Protein AF-A0A8T4DTC6-F1 (afdb_monomer_lite)

Structure (mmCIF, N/CA/C/O backbone):
data_AF-A0A8T4DTC6-F1
#
_entry.id   AF-A0A8T4DTC6-F1
#
loop_
_atom_site.group_PDB
_atom_site.id
_atom_site.type_symbol
_atom_site.label_atom_id
_atom_site.label_alt_id
_atom_site.label_comp_id
_atom_site.label_asym_id
_atom_site.label_entity_id
_atom_site.label_seq_id
_atom_site.pdbx_PDB_ins_code
_atom_site.Cartn_x
_atom_site.Cartn_y
_atom_site.Cartn_z
_atom_site.occupancy
_atom_site.B_iso_or_equiv
_atom_site.auth_seq_id
_atom_site.auth_comp_id
_atom_site.auth_asym_id
_atom_site.auth_atom_id
_atom_site.pdbx_PDB_model_num
ATOM 1 N N . MET A 1 1 ? -26.096 -0.758 83.059 1.00 44.78 1 MET A N 1
ATOM 2 C CA . MET A 1 1 ? -27.241 -0.913 82.135 1.00 44.78 1 MET A CA 1
ATOM 3 C C . MET A 1 1 ? -26.802 -0.441 80.752 1.00 44.78 1 MET A C 1
ATOM 5 O O . MET A 1 1 ? -25.950 0.428 80.650 1.00 44.78 1 MET A O 1
ATOM 9 N N . SER A 1 2 ? -27.254 -1.147 79.726 1.00 52.00 2 SER A N 1
ATOM 10 C CA . SER A 1 2 ? -26.635 -1.345 78.410 1.00 52.00 2 SER A CA 1
ATOM 11 C C . SER A 1 2 ? -26.734 -0.148 77.445 1.00 52.00 2 SER A C 1
ATOM 13 O O . SER A 1 2 ? -27.795 0.057 76.872 1.00 52.00 2 SER A O 1
ATOM 15 N N . LEU A 1 3 ? -25.628 0.564 77.187 1.00 50.66 3 LEU A N 1
ATOM 16 C CA . LEU A 1 3 ? -25.494 1.518 76.062 1.00 50.66 3 LEU A CA 1
ATOM 17 C C . LEU A 1 3 ? -24.678 0.933 74.891 1.00 50.66 3 LEU A C 1
ATOM 19 O O . LEU A 1 3 ? -25.044 1.111 73.736 1.00 50.66 3 LEU A O 1
ATOM 23 N N . ARG A 1 4 ? -23.654 0.111 75.172 1.00 52.00 4 ARG A N 1
ATOM 24 C CA . ARG A 1 4 ? -22.825 -0.543 74.134 1.00 52.00 4 ARG A CA 1
ATOM 25 C C . ARG A 1 4 ? -23.592 -1.490 73.209 1.00 52.00 4 ARG A C 1
ATOM 27 O O . ARG A 1 4 ? -23.181 -1.689 72.076 1.00 52.00 4 ARG A O 1
ATOM 34 N N . LYS A 1 5 ? -24.677 -2.102 73.689 1.00 47.47 5 LYS A N 1
ATOM 35 C CA . LYS A 1 5 ? -25.441 -3.084 72.906 1.00 47.47 5 LYS A CA 1
ATOM 36 C C . LYS A 1 5 ? -26.301 -2.420 71.822 1.00 47.47 5 LYS A C 1
ATOM 38 O O . LYS A 1 5 ? -26.572 -3.060 70.817 1.00 47.47 5 LYS A O 1
ATOM 43 N N . TYR A 1 6 ? -26.677 -1.151 72.008 1.00 49.38 6 TYR A N 1
ATOM 44 C CA . TYR A 1 6 ? -27.459 -0.388 71.030 1.00 49.38 6 TYR A CA 1
ATOM 45 C C . TYR A 1 6 ? -26.581 0.222 69.931 1.00 49.38 6 TYR A C 1
ATOM 47 O O . TYR A 1 6 ? -26.984 0.200 68.775 1.00 49.38 6 TYR A O 1
ATOM 55 N N . ASP A 1 7 ? -25.362 0.664 70.261 1.00 51.56 7 ASP A N 1
ATOM 56 C CA . ASP A 1 7 ? -24.395 1.167 69.268 1.00 51.56 7 ASP A CA 1
ATOM 57 C C . ASP A 1 7 ? -23.981 0.094 68.251 1.00 51.56 7 ASP A C 1
ATOM 59 O O . ASP A 1 7 ? -23.828 0.376 67.065 1.00 51.56 7 ASP A O 1
ATOM 63 N N . ILE A 1 8 ? -23.807 -1.153 68.703 1.00 55.94 8 ILE A N 1
ATOM 64 C CA . ILE A 1 8 ? -23.430 -2.270 67.824 1.00 55.94 8 ILE A CA 1
ATOM 65 C C . ILE A 1 8 ? -24.604 -2.649 66.908 1.00 55.94 8 ILE A C 1
ATOM 67 O O . ILE A 1 8 ? -24.387 -2.868 65.721 1.00 55.94 8 ILE A O 1
ATOM 71 N N . LEU A 1 9 ? -25.838 -2.644 67.430 1.00 48.91 9 LEU A N 1
ATOM 72 C CA . LEU A 1 9 ? -27.042 -2.948 66.648 1.00 48.91 9 LEU A CA 1
ATOM 73 C C . LEU A 1 9 ? -27.297 -1.904 65.550 1.00 48.91 9 LEU A C 1
ATOM 75 O O . LEU A 1 9 ? -27.544 -2.262 64.403 1.00 48.91 9 LEU A O 1
ATOM 79 N N . TYR A 1 10 ? -27.172 -0.616 65.883 1.00 48.78 10 TYR A N 1
ATOM 80 C CA . TYR A 1 10 ? -27.329 0.468 64.910 1.00 48.78 10 TYR A CA 1
ATOM 81 C C . TYR A 1 10 ? -26.241 0.424 63.831 1.00 48.78 10 TYR A C 1
ATOM 83 O O . TYR A 1 10 ? -26.509 0.657 62.654 1.00 48.78 10 TYR A O 1
ATOM 91 N N . LYS A 1 11 ? -25.002 0.091 64.212 1.00 51.31 11 LYS A N 1
ATOM 92 C CA . LYS A 1 11 ? -23.881 -0.026 63.274 1.00 51.31 11 LYS A CA 1
ATOM 93 C C . LYS A 1 11 ? -24.048 -1.205 62.310 1.00 51.31 11 LYS A C 1
ATOM 95 O O . LYS A 1 11 ? -23.645 -1.083 61.155 1.00 51.31 11 LYS A O 1
ATOM 100 N N . GLU A 1 12 ? -24.650 -2.308 62.753 1.00 52.22 12 GLU A N 1
ATOM 101 C CA . GLU A 1 12 ? -24.989 -3.444 61.888 1.00 52.22 12 GLU A CA 1
ATOM 102 C C . GLU A 1 12 ? -26.151 -3.128 60.937 1.00 52.22 12 GLU A C 1
ATOM 104 O O . GLU A 1 12 ? -26.035 -3.422 59.750 1.00 52.22 12 GLU A O 1
ATOM 109 N N . GLU A 1 13 ? -27.213 -2.449 61.385 1.00 50.91 13 GLU A N 1
ATOM 110 C CA . GLU A 1 13 ? -28.318 -2.046 60.496 1.00 50.91 13 GLU A CA 1
ATOM 111 C C . GLU A 1 13 ? -27.857 -1.075 59.401 1.00 50.91 13 GLU A C 1
ATOM 113 O O . GLU A 1 13 ? -28.171 -1.280 58.229 1.00 50.91 13 GLU A O 1
ATOM 118 N N . TYR A 1 14 ? -27.035 -0.072 59.735 1.00 51.91 14 TYR A N 1
ATOM 119 C CA . TYR A 1 14 ? -26.442 0.819 58.729 1.00 51.91 14 TYR A CA 1
ATOM 120 C C . TYR A 1 14 ? -25.456 0.096 57.800 1.00 51.91 14 TYR A C 1
ATOM 122 O O . TYR A 1 14 ? -25.357 0.445 56.622 1.00 51.91 14 TYR A O 1
ATOM 130 N N . ALA A 1 15 ? -24.728 -0.911 58.292 1.00 53.38 15 ALA A N 1
ATOM 131 C CA . ALA A 1 15 ? -23.825 -1.704 57.462 1.00 53.38 15 ALA A CA 1
ATOM 132 C C . ALA A 1 15 ? -24.594 -2.573 56.453 1.00 53.38 15 ALA A C 1
ATOM 134 O O . ALA A 1 15 ? -24.208 -2.625 55.285 1.00 53.38 15 ALA A O 1
ATOM 135 N N . VAL A 1 16 ? -25.699 -3.198 56.871 1.00 56.59 16 VAL A N 1
ATOM 136 C CA . VAL A 1 16 ? -26.558 -4.023 56.004 1.00 56.59 16 VAL A CA 1
ATOM 137 C C . VAL A 1 16 ? -27.348 -3.157 55.014 1.00 56.59 16 VAL A C 1
ATOM 139 O O . VAL A 1 16 ? -27.501 -3.545 53.858 1.00 56.59 16 VAL A O 1
ATOM 142 N N . LEU A 1 17 ? -27.782 -1.954 55.413 1.00 54.41 17 LEU A N 1
ATOM 143 C CA . LEU A 1 17 ? -28.499 -1.018 54.537 1.00 54.41 17 LEU A CA 1
ATOM 144 C C . LEU A 1 17 ? -27.587 -0.371 53.475 1.00 54.41 17 LEU A C 1
ATOM 146 O O . LEU A 1 17 ? -28.038 -0.088 52.366 1.00 54.41 17 LEU A O 1
ATOM 150 N N . ASN A 1 18 ? -26.301 -0.169 53.784 1.00 54.84 18 ASN A N 1
ATOM 151 C CA . ASN A 1 18 ? -25.338 0.414 52.845 1.00 54.84 18 ASN A CA 1
ATOM 152 C C . ASN A 1 18 ? -24.782 -0.598 51.835 1.00 54.84 18 ASN A C 1
ATOM 154 O O . ASN A 1 18 ? -24.486 -0.201 50.714 1.00 54.84 18 ASN A O 1
ATOM 158 N N . GLN A 1 19 ? -24.681 -1.890 52.175 1.00 64.81 19 GLN A N 1
ATOM 159 C CA . GLN A 1 19 ? -24.199 -2.947 51.269 1.00 64.81 19 GLN A CA 1
ATOM 160 C C . GLN A 1 19 ? -24.847 -2.966 49.868 1.00 64.81 19 GLN A C 1
ATOM 162 O O . GLN A 1 19 ? -24.095 -3.019 48.889 1.00 64.81 19 GLN A O 1
ATOM 167 N N . PRO A 1 20 ? -26.187 -2.901 49.710 1.00 73.50 20 PRO A N 1
ATOM 168 C CA . PRO A 1 20 ? -26.801 -2.875 48.382 1.00 73.50 20 PRO A CA 1
ATOM 169 C C . PRO A 1 20 ? -26.417 -1.615 47.597 1.00 73.50 20 PRO A C 1
ATOM 171 O O . PRO A 1 20 ? -26.150 -1.695 46.400 1.00 73.50 20 PRO A O 1
ATOM 174 N N . LEU A 1 21 ? -26.307 -0.465 48.266 1.00 74.75 21 LEU A N 1
ATOM 175 C CA . LEU A 1 21 ? -25.915 0.806 47.653 1.00 74.75 21 LEU A CA 1
ATOM 176 C C . LEU A 1 21 ? -24.452 0.775 47.180 1.00 74.75 21 LEU A C 1
ATOM 178 O O . LEU A 1 21 ? -24.160 1.188 46.058 1.00 74.75 21 LEU A O 1
ATOM 182 N N . THR A 1 22 ? -23.542 0.207 47.977 1.00 77.94 22 THR A N 1
ATOM 183 C CA . THR A 1 22 ? -22.138 0.025 47.582 1.00 77.94 22 THR A CA 1
ATOM 184 C C . THR A 1 22 ? -22.002 -0.914 46.384 1.00 77.94 22 THR A C 1
ATOM 186 O O . THR A 1 22 ? -21.204 -0.642 45.491 1.00 77.94 22 THR A O 1
ATOM 189 N N . LEU A 1 23 ? -22.798 -1.989 46.323 1.00 81.62 23 LEU A N 1
ATOM 190 C CA . LEU A 1 23 ? -22.819 -2.909 45.179 1.00 81.62 23 LEU A CA 1
ATOM 191 C C . LEU A 1 23 ? -23.292 -2.220 43.893 1.00 81.62 23 LEU A C 1
ATOM 193 O O . LEU A 1 23 ? -22.683 -2.422 42.844 1.00 81.62 23 LEU A O 1
ATOM 197 N N . PHE A 1 24 ? -24.316 -1.362 43.968 1.00 84.75 24 PHE A N 1
ATOM 198 C CA . PHE A 1 24 ? -24.760 -0.559 42.824 1.00 84.75 24 PHE A CA 1
ATOM 199 C C . PHE A 1 24 ? -23.671 0.398 42.333 1.00 84.75 24 PHE A C 1
ATOM 201 O O . PHE A 1 24 ? -23.425 0.482 41.131 1.00 84.75 24 PHE A O 1
ATOM 208 N N . VAL A 1 25 ? -22.987 1.090 43.248 1.00 84.94 25 VAL A N 1
ATOM 209 C CA . VAL A 1 25 ? -21.891 2.004 42.895 1.00 84.94 25 VAL A CA 1
ATOM 210 C C . VAL A 1 25 ? -20.734 1.248 42.239 1.00 84.94 25 VAL A C 1
ATOM 212 O O . VAL A 1 25 ? -20.240 1.684 41.201 1.00 84.94 25 VAL A O 1
ATOM 215 N N . ILE A 1 26 ? -20.340 0.094 42.786 1.00 88.38 26 ILE A N 1
ATOM 216 C CA . ILE A 1 26 ? -19.305 -0.762 42.189 1.00 88.38 26 ILE A CA 1
ATOM 217 C C . ILE A 1 26 ? -19.728 -1.199 40.785 1.00 88.38 26 ILE A C 1
ATOM 219 O O . ILE A 1 26 ? -18.946 -1.056 39.852 1.00 88.38 26 ILE A O 1
ATOM 223 N N . LEU A 1 27 ? -20.970 -1.656 40.609 1.00 89.56 27 LEU A N 1
ATOM 224 C CA . LEU A 1 27 ? -21.485 -2.094 39.313 1.00 89.56 27 LEU A CA 1
ATOM 225 C C . LEU A 1 27 ? -21.455 -0.966 38.274 1.00 89.56 27 LEU A C 1
ATOM 227 O O . LEU A 1 27 ? -21.013 -1.186 37.146 1.00 89.56 27 LEU A O 1
ATOM 231 N N . ILE A 1 28 ? -21.852 0.253 38.652 1.00 90.94 28 ILE A N 1
ATOM 232 C CA . ILE A 1 28 ? -21.778 1.427 37.771 1.00 90.94 28 ILE A CA 1
ATOM 233 C C . ILE A 1 28 ? -20.323 1.712 37.383 1.00 90.94 28 ILE A C 1
ATOM 235 O O . ILE A 1 28 ? -20.025 1.839 36.196 1.00 90.94 28 ILE A O 1
ATOM 239 N N . ILE A 1 29 ? -19.408 1.755 38.355 1.00 90.94 29 ILE A N 1
ATOM 240 C CA . ILE A 1 29 ? -17.985 2.027 38.105 1.00 90.94 29 ILE A CA 1
ATOM 241 C C . ILE A 1 29 ? -17.382 0.959 37.186 1.00 90.94 29 ILE A C 1
ATOM 243 O O . ILE A 1 29 ? -16.732 1.300 36.201 1.00 90.94 29 ILE A O 1
ATOM 247 N N . THR A 1 30 ? -17.631 -0.325 37.452 1.00 91.31 30 THR A N 1
ATOM 248 C CA . THR A 1 30 ? -17.149 -1.426 36.607 1.00 91.31 30 THR A CA 1
ATOM 249 C C . THR A 1 30 ? -17.692 -1.316 35.185 1.00 91.31 30 THR A C 1
ATOM 251 O O . THR A 1 30 ? -16.939 -1.505 34.234 1.00 91.31 30 THR A O 1
ATOM 254 N N . THR A 1 31 ? -18.964 -0.945 35.019 1.00 93.12 31 THR A N 1
ATOM 255 C CA . THR A 1 31 ? -19.572 -0.769 33.692 1.00 93.12 31 THR A CA 1
ATOM 256 C C . THR A 1 31 ? -18.910 0.379 32.927 1.00 93.12 31 THR A C 1
ATOM 258 O O . THR A 1 31 ? -18.557 0.216 31.761 1.00 93.12 31 THR A O 1
ATOM 261 N N . VAL A 1 32 ? -18.666 1.517 33.587 1.00 92.00 32 VAL A N 1
ATOM 262 C CA . VAL A 1 32 ? -17.960 2.659 32.983 1.00 92.00 32 VAL A CA 1
ATOM 263 C C . VAL A 1 32 ? -16.536 2.274 32.580 1.00 92.00 32 VAL A C 1
ATOM 265 O O . VAL A 1 32 ? -16.121 2.574 31.462 1.00 92.00 32 VAL A O 1
ATOM 268 N N . ILE A 1 33 ? -15.805 1.563 33.445 1.00 92.00 33 ILE A N 1
ATOM 269 C CA . ILE A 1 33 ? -14.448 1.088 33.144 1.00 92.00 33 ILE A CA 1
ATOM 270 C C . ILE A 1 33 ? -14.458 0.171 31.918 1.00 92.00 33 ILE A C 1
ATOM 272 O O . ILE A 1 33 ? -13.642 0.362 31.021 1.00 92.00 33 ILE A O 1
ATOM 276 N N . LEU A 1 34 ? -15.390 -0.785 31.842 1.00 90.31 34 LEU A N 1
ATOM 277 C CA . LEU A 1 34 ? -15.497 -1.703 30.705 1.00 90.31 34 LEU A CA 1
ATOM 278 C C . LEU A 1 34 ? -15.792 -0.970 29.390 1.00 90.31 34 LEU A C 1
ATOM 280 O O . LEU A 1 34 ? -15.189 -1.298 28.370 1.00 90.31 34 LEU A O 1
ATOM 284 N N . ILE A 1 35 ? -16.664 0.044 29.412 1.00 90.56 35 ILE A N 1
ATOM 285 C CA . ILE A 1 35 ? -16.971 0.857 28.225 1.00 90.56 35 ILE A CA 1
ATOM 286 C C . ILE A 1 35 ? -15.733 1.636 27.769 1.00 90.56 35 ILE A C 1
ATOM 288 O O . ILE A 1 35 ? -15.374 1.585 26.594 1.00 90.56 35 ILE A O 1
ATOM 292 N N . VAL A 1 36 ? -15.050 2.327 28.688 1.00 88.50 36 VAL A N 1
ATOM 293 C CA . VAL A 1 36 ? -13.836 3.097 28.366 1.00 88.50 36 VAL A CA 1
ATOM 294 C C . VAL A 1 36 ? -12.733 2.179 27.842 1.00 88.50 36 VAL A C 1
ATOM 296 O O . VAL A 1 36 ? -12.074 2.508 26.856 1.00 88.50 36 VAL A O 1
ATOM 299 N N . PHE A 1 37 ? -12.556 1.009 28.458 1.00 88.44 37 PHE A N 1
ATOM 300 C CA . PHE A 1 37 ? -11.571 0.028 28.015 1.00 88.44 37 PHE A CA 1
ATOM 301 C C . PHE A 1 37 ? -11.901 -0.505 26.616 1.00 88.44 37 PHE A C 1
ATOM 303 O O . PHE A 1 37 ? -11.008 -0.593 25.779 1.00 88.44 37 PHE A O 1
ATOM 310 N N . GLY A 1 38 ? -13.178 -0.784 26.335 1.00 86.00 38 GLY A N 1
ATOM 311 C CA . GLY A 1 38 ? -13.643 -1.208 25.013 1.00 86.00 38 GLY A CA 1
ATOM 312 C C . GLY A 1 38 ? -13.409 -0.162 23.918 1.00 86.00 38 GLY A C 1
ATOM 313 O O . GLY A 1 38 ? -12.961 -0.504 22.828 1.00 86.00 38 GLY A O 1
ATOM 314 N N . LEU A 1 39 ? -13.648 1.120 24.204 1.00 83.44 39 LEU A N 1
ATOM 315 C CA . LEU A 1 39 ? -13.350 2.201 23.256 1.00 83.44 39 LEU A CA 1
ATOM 316 C C . LEU A 1 39 ? -11.838 2.370 23.040 1.00 83.44 39 LEU A C 1
ATOM 318 O O . LEU A 1 39 ? -11.383 2.598 21.921 1.00 83.44 39 LEU A O 1
ATOM 322 N N . SER A 1 40 ? -11.048 2.233 24.106 1.00 81.62 40 SER A N 1
ATOM 323 C CA . SER A 1 40 ? -9.589 2.355 24.043 1.00 81.62 40 SER A CA 1
ATOM 324 C C . SER A 1 40 ? -8.951 1.243 23.208 1.00 81.62 40 SER A C 1
ATOM 326 O O . SER A 1 40 ? -8.098 1.520 22.366 1.00 81.62 40 SER A O 1
ATOM 328 N N . THR A 1 41 ? -9.394 -0.009 23.369 1.00 82.94 41 THR A N 1
ATOM 329 C CA . THR A 1 41 ? -8.877 -1.133 22.573 1.00 82.94 41 THR A CA 1
ATOM 330 C C . THR A 1 41 ? -9.217 -0.996 21.093 1.00 82.94 41 THR A C 1
ATOM 332 O O . THR A 1 41 ? -8.369 -1.291 20.255 1.00 82.94 41 THR A O 1
ATOM 335 N N . GLN A 1 42 ? -10.410 -0.499 20.754 1.00 78.88 42 GLN A N 1
ATOM 336 C CA . GLN A 1 42 ? -10.785 -0.223 19.364 1.00 78.88 42 GLN A CA 1
ATOM 337 C C . GLN A 1 42 ? -9.877 0.832 18.723 1.00 78.88 42 GLN A C 1
ATOM 339 O O . GLN A 1 42 ? -9.357 0.606 17.630 1.00 78.88 42 GLN A O 1
ATOM 344 N N . ASN A 1 43 ? -9.637 1.947 19.420 1.00 81.69 43 ASN A N 1
ATOM 345 C CA . ASN A 1 43 ? -8.727 2.988 18.941 1.00 81.69 43 ASN A CA 1
ATOM 346 C C . ASN A 1 43 ? -7.299 2.453 18.784 1.00 81.69 43 ASN A C 1
ATOM 348 O O . ASN A 1 43 ? -6.678 2.662 17.749 1.00 81.69 43 ASN A O 1
ATOM 352 N N . PHE A 1 44 ? -6.817 1.686 19.764 1.00 84.31 44 PHE A N 1
ATOM 353 C CA . PHE A 1 44 ? -5.484 1.091 19.723 1.00 84.31 44 PHE A CA 1
ATOM 354 C C . PHE A 1 44 ? -5.295 0.137 18.535 1.00 84.31 44 PHE A C 1
ATOM 356 O O . PHE A 1 44 ? -4.278 0.205 17.849 1.00 84.31 44 PHE A O 1
ATOM 363 N N . ILE A 1 45 ? -6.272 -0.736 18.259 1.00 83.06 45 ILE A N 1
ATOM 364 C CA . ILE A 1 45 ? -6.211 -1.653 17.110 1.00 83.06 45 ILE A CA 1
ATOM 365 C C . ILE A 1 45 ? -6.151 -0.862 15.802 1.00 83.06 45 ILE A C 1
ATOM 367 O O . ILE A 1 45 ? -5.342 -1.185 14.934 1.00 83.06 45 ILE A O 1
ATOM 371 N N . ARG A 1 46 ? -6.973 0.184 15.664 1.00 81.38 46 ARG A N 1
ATOM 372 C CA . ARG A 1 46 ? -6.978 1.032 14.468 1.00 81.38 46 ARG A CA 1
ATOM 373 C C . ARG A 1 46 ? -5.636 1.730 14.268 1.00 81.38 46 ARG A C 1
ATOM 375 O O . ARG 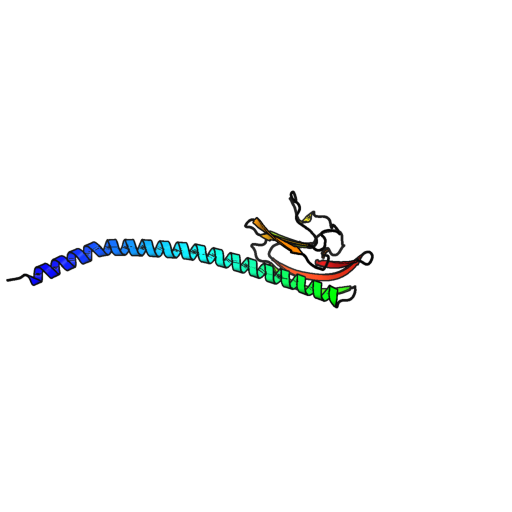A 1 46 ? -5.085 1.686 13.172 1.00 81.38 46 ARG A O 1
ATOM 382 N N . ASP A 1 47 ? -5.104 2.342 15.320 1.00 85.19 47 ASP A N 1
ATOM 383 C CA . ASP A 1 47 ? -3.844 3.080 15.249 1.00 85.19 47 ASP A CA 1
ATOM 384 C C . ASP A 1 47 ? -2.675 2.132 14.932 1.00 85.19 47 ASP A C 1
ATOM 386 O O . ASP A 1 47 ? -1.827 2.447 14.099 1.00 85.19 47 ASP A O 1
ATOM 390 N N . SER A 1 48 ? -2.684 0.923 15.504 1.00 85.56 48 SER A N 1
ATOM 391 C CA . SER A 1 48 ? -1.708 -0.123 15.189 1.00 85.56 48 SER A CA 1
ATOM 392 C C . SER A 1 48 ? -1.793 -0.588 13.732 1.00 85.56 48 SER A C 1
ATOM 394 O O . SER A 1 48 ? -0.756 -0.782 13.100 1.00 85.56 48 SER A O 1
ATOM 396 N N . GLN A 1 49 ? -2.997 -0.747 13.175 1.00 86.94 49 GLN A N 1
ATOM 397 C CA . GLN A 1 49 ? -3.171 -1.100 11.763 1.00 86.94 49 GLN A CA 1
ATOM 398 C C . GLN A 1 49 ? -2.697 0.016 10.828 1.00 86.94 49 GLN A C 1
ATOM 400 O O . GLN A 1 49 ? -2.055 -0.273 9.820 1.00 86.94 49 GLN A O 1
ATOM 405 N N . LEU A 1 50 ? -2.979 1.278 11.164 1.00 87.69 50 LEU A N 1
ATOM 406 C CA . LEU A 1 50 ? -2.520 2.427 10.386 1.00 87.69 50 LEU A CA 1
ATOM 407 C C . LEU A 1 50 ? -0.993 2.512 10.387 1.00 87.69 50 LEU A C 1
ATOM 409 O O . LEU A 1 50 ? -0.397 2.644 9.322 1.00 87.69 50 LEU A O 1
ATOM 413 N N . GLN A 1 51 ? -0.362 2.368 11.553 1.00 89.38 51 GLN A N 1
ATOM 414 C CA . GLN A 1 51 ? 1.095 2.353 11.646 1.00 89.38 51 GLN A CA 1
ATOM 415 C C . GLN A 1 51 ? 1.692 1.201 10.827 1.00 89.38 51 GLN A C 1
ATOM 417 O O . GLN A 1 51 ? 2.645 1.411 10.083 1.00 89.38 51 GLN A O 1
ATOM 422 N N . HIS A 1 52 ? 1.101 0.005 10.901 1.00 89.25 52 HIS A N 1
ATOM 423 C CA . HIS A 1 52 ? 1.569 -1.134 10.117 1.00 89.25 52 HIS A CA 1
ATOM 424 C C . HIS A 1 52 ? 1.474 -0.878 8.606 1.00 89.25 52 HIS A C 1
ATOM 426 O O . HIS A 1 52 ? 2.422 -1.156 7.877 1.00 89.25 52 HIS A O 1
ATOM 432 N N . LEU A 1 53 ? 0.365 -0.300 8.127 1.00 91.62 53 LEU A N 1
ATOM 433 C CA . LEU A 1 53 ? 0.225 0.097 6.723 1.00 91.62 53 LEU A CA 1
ATOM 434 C C . LEU A 1 53 ? 1.301 1.108 6.313 1.00 91.62 53 LEU A C 1
ATOM 436 O O . LEU A 1 53 ? 1.901 0.965 5.249 1.00 91.62 53 LEU A O 1
ATOM 440 N N . GLU A 1 54 ? 1.547 2.123 7.141 1.00 91.50 54 GLU A N 1
ATOM 441 C CA . GLU A 1 54 ? 2.571 3.133 6.869 1.00 91.50 54 GLU A CA 1
ATOM 442 C C . GLU A 1 54 ? 3.974 2.530 6.818 1.00 91.50 54 GLU A C 1
ATOM 444 O O . GLU A 1 54 ? 4.747 2.897 5.938 1.00 91.50 54 GLU A O 1
ATOM 449 N N . GLU A 1 55 ? 4.281 1.565 7.686 1.00 92.44 55 GLU A N 1
ATOM 450 C CA . GLU A 1 55 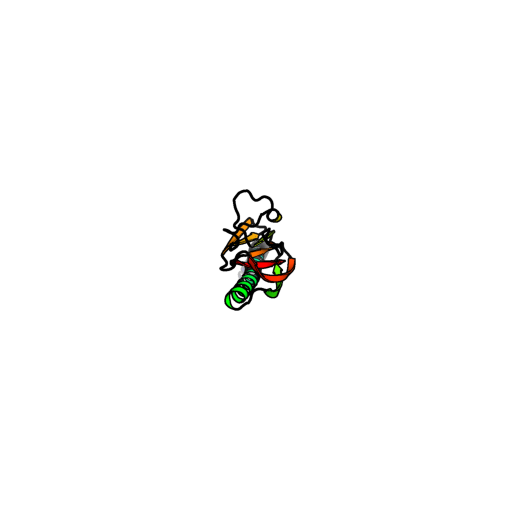? 5.533 0.807 7.643 1.00 92.44 55 GLU A CA 1
ATOM 451 C C . GLU A 1 55 ? 5.670 0.029 6.325 1.00 92.44 55 GLU A C 1
ATOM 453 O O . GLU A 1 55 ? 6.697 0.153 5.659 1.00 92.44 55 GLU A O 1
ATOM 458 N N . GLN A 1 56 ? 4.630 -0.695 5.887 1.00 93.69 56 GLN A N 1
ATOM 459 C CA . GLN A 1 56 ? 4.659 -1.435 4.614 1.00 93.69 56 GLN A CA 1
ATOM 460 C C . GLN A 1 56 ? 4.840 -0.506 3.405 1.00 93.69 56 GLN A C 1
ATOM 462 O O . GLN A 1 56 ? 5.662 -0.767 2.525 1.00 93.69 56 GLN A O 1
ATOM 467 N N . VAL A 1 57 ? 4.098 0.605 3.363 1.00 92.25 57 VAL A N 1
ATOM 468 C CA . VAL A 1 57 ? 4.231 1.613 2.301 1.00 92.25 57 VAL A CA 1
ATOM 469 C C . VAL A 1 57 ? 5.624 2.234 2.329 1.00 92.25 57 VAL A C 1
ATOM 471 O O . VAL A 1 57 ? 6.247 2.382 1.281 1.00 92.25 57 VAL A O 1
ATOM 474 N N . HIS A 1 58 ? 6.151 2.554 3.510 1.00 92.19 58 HIS A N 1
ATOM 475 C CA . HIS A 1 58 ? 7.495 3.096 3.650 1.00 92.19 58 HIS A CA 1
ATOM 476 C C . HIS A 1 58 ? 8.565 2.122 3.144 1.00 92.19 58 HIS A C 1
ATOM 478 O O . HIS A 1 58 ? 9.470 2.554 2.436 1.00 92.19 58 HIS A O 1
ATOM 484 N N . THR A 1 59 ? 8.439 0.819 3.419 1.00 92.50 59 THR A N 1
ATOM 485 C CA . THR A 1 59 ? 9.335 -0.209 2.867 1.00 92.50 59 THR A CA 1
ATOM 486 C C . THR A 1 59 ? 9.307 -0.226 1.340 1.00 92.50 59 THR A C 1
ATOM 488 O O . THR A 1 59 ? 10.370 -0.219 0.722 1.00 92.50 59 THR A O 1
ATOM 491 N N . ILE A 1 60 ? 8.118 -0.177 0.723 1.00 92.88 60 ILE A N 1
ATOM 492 C CA . ILE A 1 60 ? 7.984 -0.083 -0.742 1.00 92.88 60 ILE A CA 1
ATOM 493 C C . ILE A 1 60 ? 8.712 1.164 -1.260 1.00 92.88 60 ILE A C 1
ATOM 495 O O . ILE A 1 60 ? 9.524 1.078 -2.180 1.00 92.88 60 ILE A O 1
ATOM 499 N N . LEU A 1 61 ? 8.443 2.328 -0.659 1.00 91.94 61 LEU A N 1
ATOM 500 C CA . LEU A 1 61 ? 9.031 3.598 -1.082 1.00 91.94 61 LEU A CA 1
ATOM 501 C C . LEU A 1 61 ? 10.558 3.598 -0.944 1.00 91.94 61 LEU A C 1
ATOM 503 O O . LEU A 1 61 ? 11.242 4.017 -1.876 1.00 91.94 61 LEU A O 1
ATOM 507 N N . LEU A 1 62 ? 11.087 3.090 0.170 1.00 91.94 62 LEU A N 1
ATOM 508 C CA . LEU A 1 62 ? 12.523 2.965 0.408 1.00 91.94 62 LEU A CA 1
ATOM 509 C C . LEU A 1 62 ? 13.181 2.074 -0.650 1.00 91.94 62 LEU A C 1
ATOM 511 O O . LEU A 1 62 ? 14.185 2.464 -1.239 1.00 91.94 62 LEU A O 1
ATOM 515 N N . GLU A 1 63 ? 12.592 0.912 -0.935 1.00 92.19 63 GLU A N 1
ATOM 516 C CA . GLU A 1 63 ? 13.145 -0.011 -1.924 1.00 92.19 63 GLU A CA 1
ATOM 517 C C . GLU A 1 63 ? 13.120 0.600 -3.327 1.00 92.19 63 GLU A C 1
ATOM 519 O O . GLU A 1 63 ? 14.113 0.555 -4.051 1.00 92.19 63 GLU A O 1
ATOM 524 N N . THR A 1 64 ? 12.028 1.277 -3.694 1.00 91.50 64 THR A N 1
ATOM 525 C CA . THR A 1 64 ? 11.951 1.970 -4.987 1.00 91.50 64 THR A CA 1
ATOM 526 C C . THR A 1 64 ? 12.960 3.111 -5.103 1.00 91.50 64 THR A C 1
ATOM 528 O O . THR A 1 64 ? 13.550 3.290 -6.168 1.00 91.50 64 THR A O 1
ATOM 531 N N . ALA A 1 65 ? 13.208 3.852 -4.018 1.00 89.94 65 ALA A N 1
ATOM 532 C CA . ALA A 1 65 ? 14.224 4.898 -3.977 1.00 89.94 65 ALA A CA 1
ATOM 533 C C . ALA A 1 65 ? 15.636 4.312 -4.119 1.00 89.94 65 ALA A C 1
ATOM 535 O O . ALA A 1 65 ? 16.418 4.814 -4.923 1.00 89.94 65 ALA A O 1
ATOM 536 N N . ASN A 1 66 ? 15.933 3.203 -3.435 1.00 91.25 66 ASN A N 1
ATOM 537 C CA . ASN A 1 66 ? 17.206 2.492 -3.571 1.00 91.25 66 ASN A CA 1
ATOM 538 C C . ASN A 1 66 ? 17.421 1.985 -5.003 1.00 91.25 66 ASN A C 1
ATOM 540 O O . ASN A 1 66 ? 18.502 2.152 -5.568 1.00 91.25 66 ASN A O 1
ATOM 544 N N . MET A 1 67 ? 16.385 1.402 -5.618 1.00 90.69 67 MET A N 1
ATOM 545 C CA . MET A 1 67 ? 16.426 0.986 -7.022 1.00 90.69 67 MET A CA 1
ATOM 546 C C . MET A 1 67 ? 16.691 2.173 -7.947 1.00 90.69 67 MET A C 1
ATOM 548 O O . MET A 1 67 ? 17.429 2.037 -8.914 1.00 90.69 67 MET A O 1
ATOM 552 N N . PHE A 1 68 ? 16.110 3.335 -7.667 1.00 88.50 68 PHE A N 1
ATOM 553 C CA . PHE A 1 68 ? 16.314 4.531 -8.475 1.00 88.50 68 PHE A CA 1
ATOM 554 C C . PHE A 1 68 ? 17.723 5.122 -8.328 1.00 88.50 68 PHE A C 1
ATOM 556 O O . PHE A 1 68 ? 18.307 5.550 -9.319 1.00 88.50 68 PHE A O 1
ATOM 563 N N . GLU A 1 69 ? 18.263 5.159 -7.109 1.00 88.25 69 GLU A N 1
ATOM 564 C CA . GLU A 1 69 ? 19.558 5.781 -6.813 1.00 88.25 69 GLU A CA 1
ATOM 565 C C . GLU A 1 69 ? 20.743 4.888 -7.212 1.00 88.25 69 GLU A C 1
ATOM 567 O O . GLU A 1 69 ? 21.732 5.377 -7.760 1.00 88.25 69 GLU A O 1
ATOM 572 N N . TYR A 1 70 ? 20.635 3.578 -6.978 1.00 89.12 70 TYR A N 1
ATOM 573 C CA . TYR A 1 70 ? 21.745 2.630 -7.144 1.00 89.12 70 TYR A CA 1
ATOM 574 C C . TYR A 1 70 ? 21.489 1.551 -8.200 1.00 89.12 70 TYR A C 1
ATOM 576 O O . TYR A 1 70 ? 22.408 0.815 -8.569 1.00 89.12 70 TYR A O 1
ATOM 584 N N . GLY A 1 71 ? 20.249 1.407 -8.664 1.00 85.38 71 GLY A N 1
ATOM 585 C CA . GLY A 1 71 ? 19.873 0.380 -9.624 1.00 85.38 71 GLY A CA 1
ATOM 586 C C . GLY A 1 71 ? 20.234 0.732 -11.063 1.00 85.38 71 GLY A C 1
ATOM 587 O O . GLY A 1 71 ? 20.545 1.864 -11.429 1.00 85.38 71 GLY A O 1
ATOM 588 N N . THR A 1 72 ? 20.160 -0.286 -11.911 1.00 87.19 72 THR A N 1
ATOM 589 C CA . THR A 1 72 ? 20.305 -0.156 -13.363 1.00 87.19 72 THR A CA 1
ATOM 590 C C . THR A 1 72 ? 18.982 -0.502 -14.027 1.00 87.19 72 THR A C 1
ATOM 592 O O . THR A 1 72 ? 18.142 -1.180 -13.437 1.00 87.19 72 THR A O 1
ATOM 595 N N . ASN A 1 73 ? 18.758 -0.035 -15.255 1.00 86.94 73 ASN A N 1
ATOM 596 C CA . ASN A 1 73 ? 17.541 -0.397 -15.979 1.00 86.94 73 ASN A CA 1
ATOM 597 C C . ASN A 1 73 ? 17.407 -1.931 -16.057 1.00 86.94 73 ASN A C 1
ATOM 599 O O . ASN A 1 73 ? 18.350 -2.619 -16.446 1.00 86.94 73 ASN A O 1
ATOM 603 N N . GLY A 1 74 ? 16.246 -2.455 -15.673 1.00 85.88 74 GLY A N 1
ATOM 604 C CA . GLY A 1 74 ? 15.988 -3.884 -15.526 1.00 85.88 74 GLY A CA 1
ATOM 605 C C . GLY A 1 74 ? 16.249 -4.456 -14.128 1.00 85.88 74 GLY A C 1
ATOM 606 O O . GLY A 1 74 ? 15.936 -5.629 -13.925 1.00 85.88 74 GLY A O 1
ATOM 607 N N . THR A 1 75 ? 16.764 -3.672 -13.168 1.00 91.94 75 THR A N 1
ATOM 608 C CA . THR A 1 75 ? 16.867 -4.088 -11.758 1.00 91.94 75 THR A CA 1
ATOM 609 C C . THR A 1 75 ? 15.506 -4.564 -11.268 1.00 91.94 75 THR A C 1
ATOM 611 O O . THR A 1 75 ? 14.494 -3.892 -11.469 1.00 91.94 75 THR A O 1
ATOM 614 N N . PHE A 1 76 ? 15.503 -5.732 -10.633 1.00 93.44 76 PHE A N 1
ATOM 615 C CA . PHE A 1 76 ? 14.307 -6.434 -10.202 1.00 93.44 76 PHE A CA 1
ATOM 616 C C . PHE A 1 76 ? 14.415 -6.784 -8.722 1.00 93.44 76 PHE A C 1
ATOM 618 O O . PHE A 1 76 ? 15.418 -7.362 -8.299 1.00 93.44 76 PHE A O 1
ATOM 625 N N . VAL A 1 77 ? 13.378 -6.458 -7.957 1.00 94.31 77 VAL A N 1
ATOM 626 C CA . VAL A 1 77 ? 13.273 -6.759 -6.529 1.00 94.31 77 VAL A CA 1
ATOM 627 C C . VAL A 1 77 ? 11.880 -7.303 -6.248 1.00 94.31 77 VAL A C 1
ATOM 629 O O . VAL A 1 77 ? 10.901 -6.818 -6.801 1.00 94.31 77 VAL A O 1
ATOM 632 N N . CYS A 1 78 ? 11.779 -8.312 -5.389 1.00 94.31 78 CYS A N 1
ATOM 633 C CA . CYS A 1 78 ? 10.501 -8.807 -4.896 1.00 94.31 78 CYS A CA 1
ATOM 634 C C . CYS A 1 78 ? 10.405 -8.496 -3.406 1.00 94.31 78 CYS A C 1
ATOM 636 O O . CYS A 1 78 ? 11.327 -8.814 -2.654 1.00 94.31 78 CYS A O 1
ATOM 638 N N . ILE A 1 79 ? 9.298 -7.893 -2.989 1.00 94.69 79 ILE A N 1
ATOM 639 C CA . ILE A 1 79 ? 9.031 -7.548 -1.593 1.00 94.69 79 ILE A CA 1
ATOM 640 C C . ILE A 1 79 ? 7.713 -8.175 -1.146 1.00 94.69 79 ILE A C 1
ATOM 642 O O . ILE A 1 79 ? 6.708 -8.108 -1.850 1.00 94.69 79 ILE A O 1
ATOM 646 N N . SER A 1 80 ? 7.718 -8.781 0.034 1.00 95.12 80 SER A N 1
ATOM 647 C CA . SER A 1 80 ? 6.511 -9.329 0.647 1.00 95.12 80 SER A CA 1
ATOM 648 C C . SER A 1 80 ? 5.900 -8.289 1.574 1.00 95.12 80 SER A C 1
ATOM 650 O O . SER A 1 80 ? 6.578 -7.797 2.477 1.00 95.12 80 SER A O 1
ATOM 652 N N . VAL A 1 81 ? 4.625 -7.976 1.366 1.00 94.25 81 VAL A N 1
ATOM 653 C CA . VAL A 1 81 ? 3.884 -6.997 2.166 1.00 94.25 81 VAL A CA 1
ATOM 654 C C . VAL A 1 81 ? 2.562 -7.573 2.658 1.00 94.25 81 VAL A C 1
ATOM 656 O O . VAL A 1 81 ? 1.928 -8.388 1.983 1.00 94.25 81 VAL A O 1
ATOM 659 N N . ASP A 1 82 ? 2.145 -7.144 3.847 1.00 94.25 82 ASP A N 1
ATOM 660 C CA . ASP A 1 82 ? 0.864 -7.513 4.456 1.00 94.25 82 ASP A CA 1
ATOM 661 C C . ASP A 1 82 ? 0.041 -6.247 4.702 1.00 94.25 82 ASP A C 1
ATOM 663 O O . ASP A 1 82 ? 0.317 -5.470 5.616 1.00 94.25 82 ASP A O 1
ATOM 667 N N . PHE A 1 83 ? -0.952 -6.000 3.851 1.00 94.19 83 PHE A N 1
ATOM 668 C CA . PHE A 1 83 ? -1.826 -4.848 4.009 1.00 94.19 83 PHE A CA 1
ATOM 669 C C . PHE A 1 83 ? -2.983 -5.175 4.960 1.00 94.19 83 PHE A C 1
ATOM 671 O O . PHE A 1 83 ? -3.697 -6.162 4.741 1.00 94.19 83 PHE A O 1
ATOM 678 N N . PRO A 1 84 ? -3.221 -4.341 5.992 1.00 92.69 84 PRO A N 1
ATOM 679 C CA . PRO A 1 84 ? -4.227 -4.615 7.009 1.00 92.69 84 PRO A CA 1
ATOM 680 C C . PRO A 1 84 ? -5.640 -4.624 6.422 1.00 92.69 84 PRO A C 1
ATOM 682 O O . PRO A 1 84 ? -5.921 -3.972 5.420 1.00 92.69 84 PRO A O 1
ATOM 685 N N . GLN A 1 85 ? -6.561 -5.312 7.101 1.00 89.94 85 GLN A N 1
ATOM 686 C CA . GLN A 1 85 ? -7.959 -5.422 6.660 1.00 89.94 85 GLN A CA 1
ATOM 687 C C . GLN A 1 85 ? -8.703 -4.089 6.580 1.00 89.94 85 GLN A C 1
ATOM 689 O O . GLN A 1 85 ? -9.651 -3.995 5.818 1.00 89.94 85 GLN A O 1
ATOM 694 N N . SER A 1 86 ? -8.264 -3.074 7.328 1.00 88.25 86 SER A N 1
ATOM 695 C CA . SER A 1 86 ? -8.822 -1.721 7.268 1.00 88.25 86 SER A CA 1
ATOM 696 C C . SER A 1 86 ? -8.437 -0.951 6.002 1.00 88.25 86 SER A C 1
ATOM 698 O O . SER A 1 86 ? -8.943 0.153 5.792 1.00 88.25 86 SER A O 1
ATOM 700 N N . LEU A 1 87 ? -7.540 -1.492 5.165 1.00 91.06 87 LEU A N 1
ATOM 701 C CA . LEU A 1 87 ? -7.196 -0.908 3.876 1.00 91.06 87 LEU A CA 1
ATOM 702 C C . LEU A 1 87 ? -8.312 -1.162 2.862 1.00 91.06 87 LEU A C 1
ATOM 704 O O . LEU A 1 87 ? -8.476 -2.274 2.356 1.00 91.06 87 LEU A O 1
ATOM 708 N N . ARG A 1 88 ? -8.982 -0.086 2.453 1.00 89.56 88 ARG A N 1
ATOM 709 C CA . ARG A 1 88 ? -9.946 -0.133 1.358 1.00 89.56 88 ARG A CA 1
ATOM 710 C C . ARG A 1 88 ? -9.255 -0.170 0.000 1.00 89.56 88 ARG A C 1
ATOM 712 O O . ARG A 1 88 ? -9.645 -0.957 -0.853 1.00 89.56 88 ARG A O 1
ATOM 719 N N . CYS A 1 89 ? -8.251 0.677 -0.217 1.00 89.88 89 CYS A N 1
ATOM 720 C CA . CYS A 1 89 ? -7.385 0.612 -1.397 1.00 89.88 89 CYS A CA 1
ATOM 721 C C . CYS A 1 89 ? -6.089 1.404 -1.197 1.00 89.88 89 CYS A C 1
ATOM 723 O O . CYS A 1 89 ? -6.101 2.462 -0.570 1.00 89.88 89 CYS A O 1
ATOM 725 N N . LEU A 1 90 ? -5.001 0.935 -1.798 1.00 91.12 90 LEU A N 1
ATOM 726 C CA . LEU A 1 90 ? -3.715 1.618 -1.932 1.00 91.12 90 LEU A CA 1
ATOM 727 C C . LEU A 1 90 ? -3.415 1.765 -3.422 1.00 91.12 90 LEU A C 1
ATOM 729 O O . LEU A 1 90 ? -3.518 0.791 -4.163 1.00 91.12 90 LEU A O 1
ATOM 733 N N . VAL A 1 91 ? -3.052 2.962 -3.866 1.00 89.81 91 VAL A N 1
ATOM 734 C CA . VAL A 1 91 ? -2.814 3.257 -5.279 1.00 89.81 91 VAL A CA 1
ATOM 735 C C . VAL A 1 91 ? -1.458 3.920 -5.456 1.00 89.81 91 VAL A C 1
ATOM 737 O O . VAL A 1 91 ? -1.176 4.929 -4.813 1.00 89.81 91 VAL A O 1
ATOM 740 N N . PHE A 1 92 ? -0.654 3.384 -6.371 1.00 90.31 92 PHE A N 1
ATOM 741 C CA . PHE A 1 92 ? 0.612 3.959 -6.817 1.00 90.31 92 PHE A CA 1
ATOM 742 C C . PHE A 1 92 ? 0.486 4.509 -8.236 1.00 90.31 92 PHE A C 1
ATOM 744 O O . PHE A 1 92 ? -0.106 3.876 -9.116 1.00 90.31 92 PHE A O 1
ATOM 751 N N . GLY A 1 93 ? 1.106 5.661 -8.471 1.00 84.69 93 GLY A N 1
ATOM 752 C CA . GLY A 1 93 ? 1.142 6.313 -9.777 1.00 84.69 93 GLY A CA 1
ATOM 753 C C . GLY A 1 93 ? -0.014 7.275 -10.025 1.00 84.69 93 GLY A C 1
ATOM 754 O O . GLY A 1 93 ? -0.252 7.662 -11.167 1.00 84.69 93 GLY A O 1
ATOM 755 N N . PHE A 1 94 ? -0.743 7.645 -8.972 1.00 78.81 94 PHE A N 1
ATOM 756 C CA . PHE A 1 94 ? -1.951 8.439 -9.098 1.00 78.81 94 PHE A CA 1
ATOM 757 C C . PHE A 1 94 ? -2.144 9.409 -7.932 1.00 78.81 94 PHE A C 1
ATOM 759 O O . PHE A 1 94 ? -1.838 9.085 -6.783 1.00 78.81 94 PHE A O 1
ATOM 766 N N . LEU A 1 95 ? -2.698 10.586 -8.229 1.00 72.19 95 LEU A N 1
ATOM 767 C CA . LEU A 1 95 ? -3.161 11.554 -7.238 1.00 72.19 95 LEU A CA 1
ATOM 768 C C . LEU A 1 95 ? -4.696 11.551 -7.229 1.00 72.19 95 LEU A C 1
ATOM 770 O O . LEU A 1 95 ? -5.281 11.845 -8.269 1.00 72.19 95 LEU A O 1
ATOM 774 N N . PRO A 1 96 ? -5.364 11.290 -6.092 1.00 63.34 96 PRO A N 1
ATOM 775 C CA . PRO A 1 96 ? -6.816 11.192 -6.055 1.00 63.34 96 PRO A CA 1
ATOM 776 C C . PRO A 1 96 ? -7.454 12.520 -6.479 1.00 63.34 96 PRO A C 1
ATOM 778 O O . PRO A 1 96 ? -7.259 13.549 -5.833 1.00 63.34 96 PRO A O 1
ATOM 781 N N . GLN A 1 97 ? -8.217 12.491 -7.572 1.00 65.81 97 GLN A N 1
ATOM 782 C CA . GLN A 1 97 ? -9.070 13.595 -8.008 1.00 65.81 97 GLN A CA 1
ATOM 783 C C . GLN A 1 97 ? -10.499 13.346 -7.519 1.00 65.81 97 GLN A C 1
ATOM 785 O O . GLN A 1 97 ? -10.937 12.196 -7.400 1.00 65.81 97 GLN A O 1
ATOM 790 N N . ASN A 1 98 ? -11.229 14.424 -7.224 1.00 54.81 98 ASN A N 1
ATOM 791 C CA . ASN A 1 98 ? -12.655 14.325 -6.922 1.00 54.81 98 ASN A CA 1
ATOM 792 C C . ASN A 1 98 ? -13.348 13.619 -8.101 1.00 54.81 98 ASN A C 1
ATOM 794 O O . ASN A 1 98 ? -13.047 13.957 -9.239 1.00 54.81 98 ASN A O 1
ATOM 798 N N . GLU A 1 99 ? -14.254 12.673 -7.813 1.00 54.50 99 GLU A N 1
ATOM 799 C CA . GLU A 1 99 ? -15.066 11.872 -8.767 1.00 54.50 99 GLU A CA 1
ATOM 800 C C . GLU A 1 99 ? -14.576 10.456 -9.122 1.00 54.50 99 GLU A C 1
ATOM 802 O O . GLU A 1 99 ? -15.254 9.754 -9.874 1.00 54.50 99 GLU A O 1
ATOM 807 N N . ILE A 1 100 ? -13.477 9.951 -8.555 1.00 60.59 100 ILE A N 1
ATOM 808 C CA . ILE A 1 100 ? -13.045 8.580 -8.886 1.00 60.59 100 ILE A CA 1
ATOM 809 C C . ILE A 1 100 ? -13.858 7.544 -8.118 1.00 60.59 100 ILE A C 1
ATOM 811 O O . ILE A 1 100 ? -13.658 7.296 -6.932 1.00 60.59 100 ILE A O 1
ATOM 815 N N . ILE A 1 101 ? -14.786 6.929 -8.851 1.00 59.12 101 ILE A N 1
ATOM 816 C CA . ILE A 1 101 ? -15.684 5.876 -8.369 1.00 59.12 101 ILE A CA 1
ATOM 817 C C . ILE A 1 101 ? -14.937 4.540 -8.247 1.00 59.12 101 ILE A C 1
ATOM 819 O O . ILE A 1 101 ? -15.257 3.744 -7.364 1.00 59.12 101 ILE A O 1
ATOM 823 N N . ASN A 1 102 ? -13.934 4.297 -9.103 1.00 65.31 102 ASN A N 1
ATOM 824 C CA . ASN A 1 102 ? -13.220 3.026 -9.152 1.00 65.31 102 ASN A CA 1
ATOM 825 C C . ASN A 1 102 ? -11.704 3.219 -9.391 1.00 65.31 102 ASN A C 1
ATOM 827 O O . ASN A 1 102 ? -11.303 3.616 -10.486 1.00 65.31 102 ASN A O 1
ATOM 831 N N . PRO A 1 103 ? -10.839 2.932 -8.399 1.00 65.00 103 PRO A N 1
ATOM 832 C CA . PRO A 1 103 ? -9.389 3.130 -8.509 1.00 65.00 103 PRO A CA 1
ATOM 833 C C . PRO A 1 103 ? -8.731 2.302 -9.623 1.00 65.00 103 PRO A C 1
ATOM 835 O O . PRO A 1 103 ? -7.700 2.687 -10.165 1.00 65.00 103 PRO A O 1
ATOM 838 N N . SER A 1 104 ? -9.325 1.159 -9.975 1.00 64.75 104 SER A N 1
ATOM 839 C CA . SER A 1 104 ? -8.796 0.215 -10.969 1.00 64.75 104 SER A CA 1
ATOM 840 C C . SER A 1 104 ? -8.886 0.710 -12.416 1.00 64.75 104 SER A C 1
ATOM 842 O O . SER A 1 104 ? -8.182 0.192 -13.285 1.00 64.75 104 SER A O 1
ATOM 844 N N . ASP A 1 105 ? -9.736 1.706 -12.672 1.00 66.25 105 ASP A N 1
ATOM 845 C CA . ASP A 1 105 ? -9.979 2.265 -14.007 1.00 66.25 105 ASP A CA 1
ATOM 846 C C . ASP A 1 105 ? -9.108 3.497 -14.294 1.00 66.25 105 ASP A C 1
ATOM 848 O O . ASP A 1 105 ? -9.208 4.113 -15.357 1.00 66.25 105 ASP A O 1
ATOM 852 N N . VAL A 1 106 ? -8.225 3.856 -13.358 1.00 69.38 106 VAL A N 1
ATOM 853 C CA . VAL A 1 106 ? -7.407 5.057 -13.467 1.00 69.38 106 VAL A CA 1
ATOM 854 C C . VAL A 1 106 ? -6.243 4.831 -14.429 1.00 69.38 106 VAL A C 1
ATOM 856 O O . VAL A 1 106 ? -5.320 4.041 -14.189 1.00 69.38 106 VAL A O 1
ATOM 859 N N . LEU A 1 107 ? -6.304 5.552 -15.548 1.00 70.06 107 LEU A N 1
ATOM 860 C CA . LEU A 1 107 ? -5.237 5.594 -16.536 1.00 70.06 107 LEU A CA 1
ATOM 861 C C . LEU A 1 107 ? -3.977 6.208 -15.934 1.00 70.06 107 LEU A C 1
ATOM 863 O O . LEU A 1 107 ? -4.023 7.056 -15.048 1.00 70.06 107 LEU A O 1
ATOM 867 N N . PHE A 1 108 ? -2.845 5.746 -16.438 1.00 70.44 108 PHE A N 1
ATOM 868 C CA . PHE A 1 108 ? -1.551 6.284 -16.073 1.00 70.44 108 PHE A CA 1
ATOM 869 C C . PHE A 1 108 ? -1.404 7.728 -16.585 1.00 70.44 108 PHE A C 1
ATOM 871 O O . PHE A 1 108 ? -1.572 7.978 -17.779 1.00 70.44 108 PHE A O 1
ATOM 878 N N . ASP A 1 109 ? -1.078 8.654 -15.682 1.00 74.12 109 ASP A N 1
ATOM 879 C CA . ASP A 1 109 ? -0.727 10.045 -15.987 1.00 74.12 109 ASP A CA 1
ATOM 880 C C . ASP A 1 109 ? 0.720 10.299 -15.555 1.00 74.12 109 ASP A C 1
ATOM 882 O O . ASP A 1 109 ? 1.077 10.158 -14.381 1.00 74.12 109 ASP A O 1
ATOM 886 N N . ASP A 1 110 ? 1.559 10.702 -16.509 1.00 70.19 110 ASP A N 1
ATOM 887 C CA . ASP A 1 110 ? 2.969 11.002 -16.274 1.00 70.19 110 ASP A CA 1
ATOM 888 C C . ASP A 1 110 ? 3.175 12.086 -15.206 1.00 70.19 110 ASP A C 1
ATOM 890 O O . ASP A 1 110 ? 4.177 12.043 -14.486 1.00 70.19 110 ASP A O 1
ATOM 894 N N . ASN A 1 111 ? 2.222 13.009 -15.041 1.00 75.06 111 ASN A N 1
ATOM 895 C CA . ASN A 1 111 ? 2.324 14.120 -14.094 1.00 75.06 111 ASN A CA 1
ATOM 896 C C . ASN A 1 111 ? 2.061 13.717 -12.639 1.00 75.06 111 ASN A C 1
ATOM 898 O O . ASN A 1 111 ? 2.600 14.349 -11.734 1.00 75.06 111 ASN A O 1
ATOM 902 N N . THR A 1 112 ? 1.250 12.682 -12.407 1.00 74.31 112 THR A N 1
ATOM 903 C CA . THR A 1 112 ? 0.898 12.200 -11.055 1.00 74.31 112 THR A CA 1
ATOM 904 C C . THR A 1 112 ? 1.511 10.844 -10.735 1.00 74.31 112 THR A C 1
ATOM 906 O O . THR A 1 112 ? 1.284 10.281 -9.665 1.00 74.31 112 THR A O 1
ATOM 909 N N . SER A 1 113 ? 2.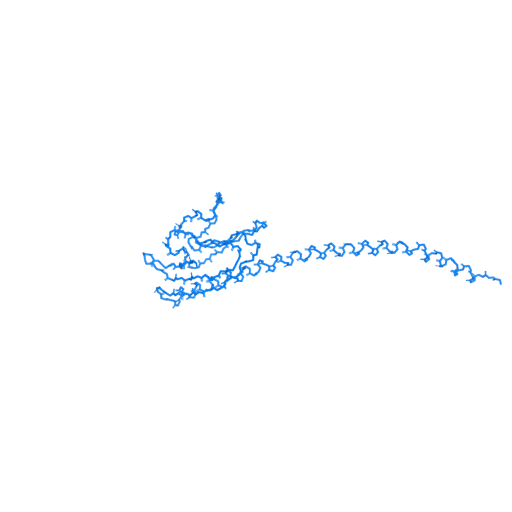300 10.308 -11.665 1.00 79.25 113 SER A N 1
ATOM 910 C CA . SER A 1 113 ? 2.929 8.995 -11.561 1.00 79.25 113 SER A CA 1
ATOM 911 C C . SER A 1 113 ? 3.879 8.860 -10.366 1.00 79.25 113 SER A C 1
ATOM 913 O O . SER A 1 113 ? 4.208 7.749 -9.971 1.00 79.25 113 SER A O 1
ATOM 915 N N . ASN A 1 114 ? 4.305 9.956 -9.742 1.00 85.81 114 ASN A N 1
ATOM 916 C CA . ASN A 1 114 ? 5.140 9.952 -8.541 1.00 85.81 114 ASN A CA 1
ATOM 917 C C . ASN A 1 114 ? 4.346 10.025 -7.223 1.00 85.81 114 ASN A C 1
ATOM 919 O O . ASN A 1 114 ? 4.940 10.150 -6.152 1.00 85.81 114 ASN A O 1
ATOM 923 N N . SER A 1 115 ? 3.018 9.962 -7.276 1.00 87.62 115 SER A N 1
ATOM 924 C CA . SER A 1 115 ? 2.161 9.979 -6.093 1.00 87.62 115 SER A CA 1
ATOM 925 C C . SER A 1 115 ? 1.706 8.576 -5.706 1.00 87.62 115 SER A C 1
ATOM 927 O O . SER A 1 115 ? 1.518 7.689 -6.543 1.00 87.62 115 SER A O 1
ATOM 929 N N . CYS A 1 116 ? 1.505 8.391 -4.409 1.00 88.94 116 CYS A N 1
ATOM 930 C CA . CYS A 1 116 ? 0.856 7.230 -3.830 1.00 88.94 116 CYS A CA 1
ATOM 931 C C . CYS A 1 116 ? -0.197 7.715 -2.838 1.00 88.94 116 CYS A C 1
ATOM 933 O O . CYS A 1 116 ? 0.043 8.672 -2.105 1.00 88.94 116 CYS A O 1
ATOM 935 N N . TYR A 1 117 ? -1.346 7.061 -2.759 1.00 89.12 117 TYR A N 1
ATOM 936 C CA . TYR A 1 117 ? -2.310 7.334 -1.697 1.00 89.12 117 TYR A CA 1
ATOM 937 C C . TYR A 1 117 ? -3.032 6.066 -1.284 1.00 89.12 117 TYR A C 1
ATOM 939 O O . TYR A 1 117 ? -3.135 5.111 -2.053 1.00 89.12 117 TYR A O 1
ATOM 947 N N . TYR A 1 118 ? -3.561 6.072 -0.070 1.00 90.06 118 TYR A N 1
ATOM 948 C CA . TYR A 1 118 ? -4.434 5.014 0.403 1.00 90.06 118 TYR A CA 1
ATOM 949 C C . TYR A 1 118 ? -5.706 5.570 1.021 1.00 90.06 118 TYR A C 1
ATOM 951 O O . TYR A 1 118 ? -5.742 6.699 1.516 1.00 90.06 118 TYR A O 1
ATOM 959 N N . ILE A 1 119 ? -6.742 4.740 0.987 1.00 88.94 119 ILE A N 1
ATOM 960 C CA . ILE A 1 119 ? -8.040 4.970 1.606 1.00 88.94 119 ILE A CA 1
ATOM 961 C C . ILE A 1 119 ? -8.273 3.842 2.603 1.00 88.94 119 ILE A C 1
ATOM 963 O O . ILE A 1 119 ? -8.149 2.665 2.254 1.00 88.94 119 ILE A O 1
ATOM 967 N N . LEU A 1 120 ? -8.616 4.208 3.832 1.00 89.19 120 LEU A N 1
ATOM 968 C CA . LEU A 1 120 ? -9.047 3.279 4.870 1.00 89.19 120 LEU A CA 1
ATOM 969 C C . LEU A 1 120 ? -10.577 3.155 4.903 1.00 89.19 120 LEU A C 1
ATOM 971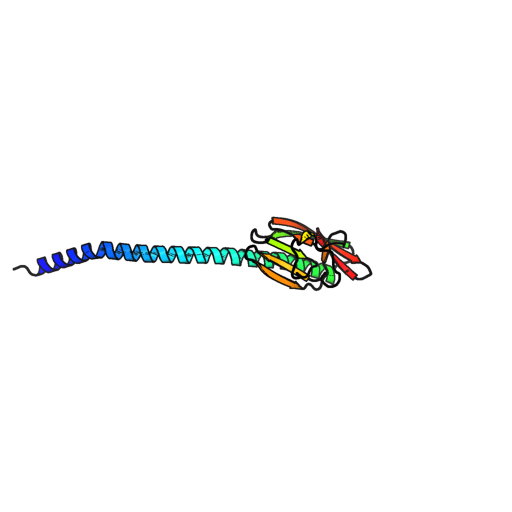 O O . LEU A 1 120 ? -11.299 4.012 4.388 1.00 89.19 120 LEU A O 1
ATOM 975 N N . ASP A 1 121 ? -11.080 2.099 5.536 1.00 86.62 121 ASP A N 1
ATOM 976 C 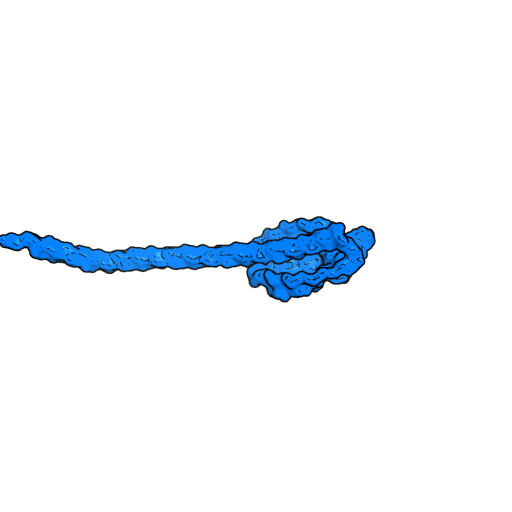CA . ASP A 1 121 ? -12.521 1.851 5.688 1.00 86.62 121 ASP A CA 1
ATOM 977 C C . ASP A 1 121 ? -13.258 2.953 6.462 1.00 86.62 121 ASP A C 1
ATOM 979 O O . ASP A 1 121 ? -14.445 3.184 6.234 1.00 86.62 121 ASP A O 1
ATOM 983 N N . ASP A 1 122 ? -12.559 3.677 7.339 1.00 81.69 122 ASP A N 1
ATOM 984 C CA . ASP A 1 122 ? -13.110 4.822 8.071 1.00 81.69 122 ASP A CA 1
ATOM 985 C C . ASP A 1 122 ? -13.177 6.116 7.236 1.00 81.69 122 ASP A C 1
ATOM 987 O O . ASP A 1 122 ? -13.603 7.159 7.732 1.00 81.69 122 ASP A O 1
ATOM 991 N N . GLY A 1 123 ? -12.783 6.052 5.960 1.00 81.12 123 GLY A N 1
ATOM 992 C CA . GLY A 1 123 ? -12.759 7.186 5.041 1.00 81.12 123 GLY A CA 1
ATOM 993 C C . GLY A 1 123 ? -11.497 8.042 5.136 1.00 81.12 123 GLY A C 1
ATOM 994 O O . GLY A 1 123 ? -11.380 9.013 4.389 1.00 81.12 123 GLY A O 1
ATOM 995 N N . THR A 1 124 ? -10.541 7.699 6.005 1.00 84.69 124 THR A N 1
ATOM 996 C CA . THR A 1 124 ? -9.247 8.384 6.061 1.00 84.69 124 THR A CA 1
ATOM 997 C C . THR A 1 124 ?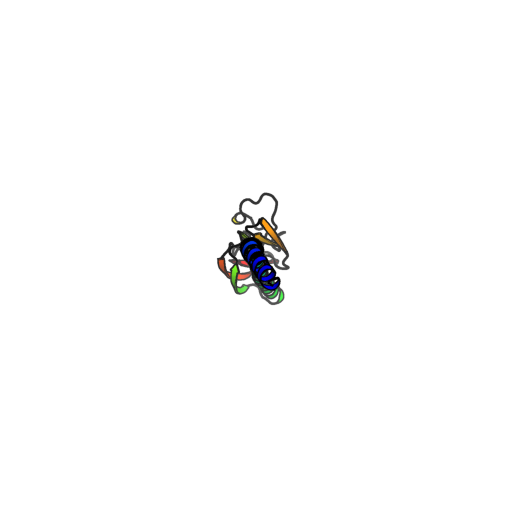 -8.512 8.208 4.739 1.00 84.69 124 THR A C 1
ATOM 999 O O . THR A 1 124 ? -8.300 7.087 4.276 1.00 84.69 124 THR A O 1
ATOM 1002 N N . VAL A 1 125 ? -8.082 9.326 4.157 1.00 85.62 125 VAL A N 1
ATOM 1003 C CA . VAL A 1 125 ? -7.245 9.354 2.957 1.00 85.62 125 VAL A CA 1
ATOM 1004 C C . VAL A 1 125 ? -5.895 9.948 3.325 1.00 85.62 125 VAL A C 1
ATOM 1006 O O . VAL A 1 125 ? -5.838 11.027 3.920 1.00 85.62 125 VAL A O 1
ATOM 1009 N N . ARG A 1 126 ? -4.805 9.270 2.962 1.00 87.06 126 ARG A N 1
ATOM 1010 C CA . ARG A 1 126 ? -3.451 9.832 3.057 1.00 87.06 126 ARG A CA 1
ATOM 1011 C C . ARG A 1 126 ? -2.742 9.740 1.723 1.00 87.06 126 ARG A C 1
ATOM 1013 O O . ARG A 1 126 ? -2.845 8.726 1.040 1.00 87.06 126 ARG A O 1
ATOM 1020 N N . THR A 1 127 ? -1.984 10.782 1.407 1.00 85.25 127 THR A N 1
ATOM 1021 C CA . THR A 1 127 ? -1.227 10.908 0.162 1.00 85.25 127 THR A CA 1
ATOM 1022 C C . THR A 1 127 ? 0.246 11.119 0.477 1.00 85.25 127 THR A C 1
ATOM 1024 O O . THR A 1 127 ? 0.601 11.940 1.321 1.00 85.25 127 THR A O 1
ATOM 1027 N N . PHE A 1 128 ? 1.096 10.411 -0.251 1.00 83.56 128 PHE A N 1
ATOM 1028 C CA . PHE A 1 128 ? 2.546 10.454 -0.180 1.00 83.56 128 PHE A CA 1
ATOM 1029 C C . PHE A 1 128 ? 3.096 10.789 -1.560 1.00 83.56 128 PHE A C 1
ATOM 1031 O O . PHE A 1 128 ? 2.534 10.411 -2.590 1.00 83.56 128 PHE A O 1
ATOM 1038 N N . HIS A 1 129 ? 4.214 11.500 -1.572 1.00 83.75 129 HIS A N 1
ATOM 1039 C CA . HIS A 1 129 ? 4.944 11.795 -2.794 1.00 83.75 129 HIS A CA 1
ATOM 1040 C C . HIS A 1 129 ? 6.244 11.009 -2.761 1.00 83.75 129 HIS A C 1
ATOM 1042 O O . HIS A 1 129 ? 6.956 11.016 -1.758 1.00 83.75 129 HIS A O 1
ATOM 1048 N N . SER A 1 130 ? 6.530 10.325 -3.858 1.00 82.00 130 SER A N 1
ATOM 1049 C CA . SER A 1 130 ? 7.788 9.639 -4.090 1.00 82.00 130 SER A CA 1
ATOM 1050 C C . SER A 1 130 ? 8.661 10.468 -5.025 1.00 82.00 130 SER A C 1
ATOM 1052 O O . SER A 1 130 ? 8.179 11.252 -5.846 1.00 82.00 130 SER A O 1
ATOM 1054 N N . HIS A 1 131 ? 9.969 10.265 -4.925 1.00 78.69 131 HIS A N 1
ATOM 1055 C CA . HIS A 1 131 ? 10.917 10.743 -5.929 1.00 78.69 131 HIS A CA 1
ATOM 1056 C C . HIS A 1 131 ? 10.878 9.894 -7.208 1.00 78.69 131 HIS A C 1
ATOM 1058 O O . HIS A 1 131 ? 11.379 10.313 -8.249 1.00 78.69 131 HIS A O 1
ATOM 1064 N N . VAL A 1 132 ? 10.253 8.719 -7.132 1.00 84.81 132 VAL A N 1
ATOM 1065 C CA . VAL A 1 132 ? 10.179 7.725 -8.198 1.00 84.81 132 VAL A CA 1
ATOM 1066 C C . VAL A 1 132 ? 8.767 7.674 -8.762 1.00 84.81 132 VAL A C 1
ATOM 1068 O O . VAL A 1 132 ? 7.787 7.812 -8.031 1.00 84.81 132 VAL A O 1
ATOM 1071 N N . ARG A 1 133 ? 8.663 7.471 -10.075 1.00 90.06 133 ARG A N 1
ATOM 1072 C CA . ARG A 1 133 ? 7.384 7.295 -10.763 1.00 90.06 133 ARG A CA 1
ATOM 1073 C C . ARG A 1 133 ? 6.988 5.826 -10.770 1.00 90.06 133 ARG A C 1
ATOM 1075 O O . ARG A 1 133 ? 7.822 4.973 -11.052 1.00 90.06 133 ARG A O 1
ATOM 1082 N N . PHE A 1 134 ? 5.725 5.530 -10.517 1.00 91.25 134 PHE A N 1
ATOM 1083 C CA . PHE A 1 134 ? 5.177 4.182 -10.475 1.00 91.25 134 PHE A CA 1
ATOM 1084 C C . PHE A 1 134 ? 4.283 3.915 -11.675 1.00 91.25 134 PHE A C 1
ATOM 1086 O O . PHE A 1 134 ? 3.632 4.815 -12.205 1.00 91.25 134 PHE A O 1
ATOM 1093 N N . SER A 1 135 ? 4.227 2.656 -12.090 1.00 89.69 135 SER A N 1
ATOM 1094 C CA . SER A 1 135 ? 3.307 2.203 -13.128 1.00 89.69 135 SER A CA 1
ATOM 1095 C C . SER A 1 135 ? 3.035 0.710 -12.998 1.00 89.69 135 SER A C 1
ATOM 1097 O O . SER A 1 135 ? 3.778 -0.009 -12.331 1.00 89.69 135 SER A O 1
ATOM 1099 N N . ASN A 1 136 ? 1.984 0.216 -13.647 1.00 89.19 136 ASN A N 1
ATOM 1100 C CA . ASN A 1 136 ? 1.820 -1.223 -13.820 1.00 89.19 136 ASN A CA 1
ATOM 1101 C C . ASN A 1 136 ? 2.901 -1.796 -14.750 1.00 89.19 136 ASN A C 1
ATOM 1103 O O . ASN A 1 136 ? 3.562 -1.067 -15.487 1.00 89.19 136 ASN A O 1
ATOM 1107 N N . ARG A 1 137 ? 3.021 -3.127 -14.793 1.00 87.44 137 ARG A N 1
ATOM 1108 C CA . ARG A 1 137 ? 3.973 -3.839 -15.669 1.00 87.44 137 ARG A CA 1
ATOM 1109 C C . ARG A 1 137 ? 4.007 -3.348 -17.126 1.00 87.44 137 ARG A C 1
ATOM 1111 O O . ARG A 1 137 ? 5.066 -3.324 -17.739 1.00 87.44 137 ARG A O 1
ATOM 1118 N N . ASN A 1 138 ? 2.856 -2.954 -17.672 1.00 85.31 138 ASN A N 1
ATOM 1119 C CA . ASN A 1 138 ? 2.727 -2.504 -19.060 1.00 85.31 138 ASN A CA 1
ATOM 1120 C C . ASN A 1 138 ? 2.874 -0.981 -19.240 1.00 85.31 138 ASN A C 1
ATOM 1122 O O . ASN A 1 138 ? 2.700 -0.501 -20.354 1.00 85.31 138 ASN A O 1
ATOM 1126 N N . MET A 1 139 ? 3.129 -0.215 -18.176 1.00 83.12 139 MET A N 1
ATOM 1127 C CA . MET A 1 139 ? 3.255 1.252 -18.191 1.00 83.12 139 MET A CA 1
ATOM 1128 C C . MET A 1 139 ? 2.049 1.988 -18.807 1.00 83.12 139 MET A C 1
ATOM 1130 O O . MET A 1 139 ? 2.191 2.963 -19.545 1.00 83.12 139 MET A O 1
ATOM 1134 N N . THR A 1 140 ? 0.847 1.477 -18.538 1.00 81.19 140 THR A N 1
ATOM 1135 C CA . THR A 1 140 ? -0.433 1.957 -19.099 1.00 81.19 140 THR A CA 1
ATOM 1136 C C . THR A 1 140 ? -1.443 2.360 -18.036 1.00 81.19 140 THR A C 1
ATOM 1138 O O . THR A 1 140 ? -2.380 3.102 -18.329 1.00 81.19 140 THR A O 1
ATOM 1141 N N . ARG A 1 141 ? -1.292 1.848 -16.812 1.00 82.94 141 ARG A N 1
ATOM 1142 C CA . ARG A 1 141 ? -2.228 2.073 -15.710 1.00 82.94 141 ARG A CA 1
ATOM 1143 C C . ARG A 1 141 ? -1.488 2.284 -14.402 1.00 82.94 141 ARG A C 1
ATOM 1145 O O . ARG A 1 141 ? -0.330 1.881 -14.258 1.00 82.94 141 ARG A O 1
ATOM 1152 N N . CYS A 1 142 ? -2.202 2.873 -13.458 1.00 86.75 142 CYS A N 1
ATOM 1153 C CA . CYS A 1 142 ? -1.795 2.929 -12.064 1.00 86.75 142 CYS A CA 1
ATOM 1154 C C . CYS A 1 142 ? -1.854 1.528 -11.438 1.00 86.75 142 CYS A C 1
ATOM 1156 O O . CYS A 1 142 ? -2.482 0.612 -11.982 1.00 86.75 142 CYS A O 1
ATOM 1158 N N . VAL A 1 143 ? -1.184 1.352 -10.303 1.00 89.00 143 VAL A N 1
ATOM 1159 C CA . VAL A 1 143 ? -1.157 0.073 -9.581 1.00 89.00 143 VAL A CA 1
ATOM 1160 C C . VAL A 1 143 ? -2.043 0.196 -8.361 1.00 89.00 143 VAL A C 1
ATOM 1162 O O . VAL A 1 143 ? -1.897 1.147 -7.601 1.00 89.00 143 VAL A O 1
ATOM 1165 N N . VAL A 1 144 ? -2.960 -0.753 -8.184 1.00 90.25 144 VAL A N 1
ATOM 1166 C CA . VAL A 1 144 ? -3.935 -0.746 -7.092 1.00 90.25 144 VAL A CA 1
ATOM 1167 C C . VAL A 1 144 ? -3.806 -2.033 -6.295 1.00 90.25 144 VAL A C 1
ATOM 1169 O O . VAL A 1 144 ? -3.878 -3.121 -6.865 1.00 90.25 144 VAL A O 1
ATOM 1172 N N . PHE A 1 145 ? -3.679 -1.895 -4.981 1.00 91.44 145 PHE A N 1
ATOM 1173 C CA . PHE A 1 145 ? -3.716 -2.989 -4.021 1.00 91.44 145 PHE A CA 1
ATOM 1174 C C . PHE A 1 145 ? -4.911 -2.831 -3.081 1.00 91.44 145 PHE A C 1
ATOM 1176 O O . PHE A 1 145 ? -5.316 -1.720 -2.732 1.00 91.44 145 PHE A O 1
ATOM 1183 N N . PHE A 1 146 ? -5.461 -3.962 -2.658 1.00 92.12 146 PHE A N 1
ATOM 1184 C CA . PHE A 1 146 ? -6.495 -4.057 -1.628 1.00 92.12 146 PHE A CA 1
ATOM 1185 C C . PHE A 1 146 ? -5.901 -4.724 -0.385 1.00 92.12 146 PHE A C 1
ATOM 1187 O O . PHE A 1 146 ? -4.778 -5.223 -0.445 1.00 92.12 146 PHE A O 1
ATOM 1194 N N . ALA A 1 147 ? -6.634 -4.769 0.728 1.00 93.19 147 ALA A N 1
ATOM 1195 C CA . ALA A 1 147 ? -6.214 -5.537 1.900 1.00 93.19 147 ALA A CA 1
ATOM 1196 C C . ALA A 1 147 ? -5.801 -6.977 1.537 1.00 93.19 147 ALA A C 1
ATOM 1198 O O . ALA A 1 147 ? -6.426 -7.622 0.689 1.00 93.19 147 ALA A O 1
ATOM 1199 N N . GLY A 1 148 ? -4.757 -7.485 2.193 1.00 93.88 148 GLY A N 1
ATOM 1200 C CA . GLY A 1 148 ? -4.227 -8.824 1.955 1.00 93.88 148 GLY A CA 1
ATOM 1201 C C . GLY A 1 148 ? -2.706 -8.876 1.856 1.00 93.88 148 GLY A C 1
ATOM 1202 O O . GLY A 1 148 ? -2.013 -7.866 1.954 1.00 93.88 148 GLY A O 1
ATOM 1203 N N . ARG A 1 149 ? -2.203 -10.092 1.641 1.00 94.75 149 ARG A N 1
ATOM 1204 C CA . ARG A 1 149 ? -0.775 -10.382 1.501 1.00 94.75 149 ARG A CA 1
ATOM 1205 C C . ARG A 1 149 ? -0.387 -10.476 0.041 1.00 94.75 149 ARG A C 1
ATOM 1207 O O . ARG A 1 149 ? -1.051 -11.182 -0.718 1.00 94.75 149 ARG A O 1
ATOM 1214 N N . TYR A 1 150 ? 0.705 -9.814 -0.310 1.00 94.75 150 TYR A N 1
ATOM 1215 C CA . TYR A 1 150 ? 1.212 -9.762 -1.672 1.00 94.75 150 TYR A CA 1
ATOM 1216 C C . TYR A 1 150 ? 2.722 -9.942 -1.678 1.00 94.75 150 TYR A C 1
ATOM 1218 O O . TYR A 1 150 ? 3.423 -9.381 -0.838 1.00 94.75 150 TYR A O 1
ATOM 1226 N N . ASP A 1 151 ? 3.207 -10.666 -2.679 1.00 95.44 151 ASP A N 1
ATOM 1227 C CA . ASP A 1 151 ? 4.603 -10.623 -3.094 1.00 95.44 151 ASP A CA 1
ATOM 1228 C C . ASP A 1 151 ? 4.681 -9.690 -4.302 1.00 95.44 151 ASP A C 1
ATOM 1230 O O . ASP A 1 151 ? 4.388 -10.087 -5.431 1.00 95.44 151 ASP A O 1
ATOM 1234 N N . ILE A 1 152 ? 4.991 -8.421 -4.043 1.00 94.62 152 ILE A N 1
ATOM 1235 C CA . ILE A 1 152 ? 5.023 -7.380 -5.068 1.00 94.62 152 ILE A CA 1
ATOM 1236 C C . ILE A 1 152 ? 6.362 -7.446 -5.787 1.00 94.62 152 ILE A C 1
ATOM 1238 O O . ILE A 1 152 ? 7.431 -7.321 -5.183 1.00 94.62 152 ILE A O 1
ATOM 1242 N N . SER A 1 153 ? 6.289 -7.590 -7.103 1.00 95.38 153 SER A N 1
ATOM 1243 C CA . SER A 1 153 ? 7.449 -7.515 -7.978 1.00 95.38 153 SER A CA 1
ATOM 1244 C C . SER A 1 153 ? 7.677 -6.072 -8.413 1.00 95.38 153 SER A C 1
ATOM 1246 O O . SER A 1 153 ? 6.793 -5.452 -8.997 1.00 95.38 153 SER A O 1
ATOM 1248 N N . LEU A 1 154 ? 8.868 -5.546 -8.153 1.00 94.88 154 LEU A N 1
ATOM 1249 C CA . LEU A 1 154 ? 9.318 -4.213 -8.532 1.00 94.88 154 LEU A CA 1
ATOM 1250 C C . LEU A 1 154 ? 10.367 -4.336 -9.633 1.00 94.88 154 LEU A C 1
ATOM 1252 O O . LEU A 1 154 ? 11.358 -5.050 -9.481 1.00 94.88 154 LEU A O 1
ATOM 1256 N N . GLN A 1 155 ? 10.190 -3.602 -10.726 1.00 94.81 155 GLN A N 1
ATOM 1257 C CA . GLN A 1 155 ? 11.178 -3.531 -11.796 1.00 94.81 155 GLN A CA 1
ATOM 1258 C C . GLN A 1 155 ? 11.471 -2.085 -12.173 1.00 94.81 155 GLN A C 1
ATOM 1260 O O . GLN A 1 155 ? 10.555 -1.331 -12.496 1.00 94.81 155 GLN A O 1
ATOM 1265 N N . LEU A 1 156 ? 12.749 -1.703 -12.179 1.00 92.62 156 LEU A N 1
ATOM 1266 C CA . LEU A 1 156 ? 13.164 -0.411 -12.710 1.00 92.62 156 LEU A CA 1
ATOM 1267 C C . LEU A 1 156 ? 13.133 -0.472 -14.239 1.00 92.62 156 LEU A C 1
ATOM 1269 O O . LEU A 1 156 ? 13.862 -1.251 -14.851 1.00 92.62 156 LEU A O 1
ATOM 1273 N N . CYS A 1 157 ? 12.303 0.365 -14.843 1.00 91.00 157 CYS A N 1
ATOM 1274 C CA . CYS A 1 157 ? 12.099 0.477 -16.279 1.00 91.00 157 CYS A CA 1
ATOM 1275 C C . CYS A 1 157 ? 12.388 1.909 -16.739 1.00 91.00 157 CYS A C 1
ATOM 1277 O O . CYS A 1 157 ? 12.315 2.857 -15.958 1.00 91.00 157 CYS A O 1
ATOM 1279 N N . GLN A 1 158 ? 12.659 2.087 -18.031 1.00 88.00 158 GLN A N 1
ATOM 1280 C CA . GLN A 1 158 ? 12.750 3.407 -18.651 1.00 88.00 158 GLN A CA 1
ATOM 1281 C C . GLN A 1 158 ? 11.806 3.513 -19.844 1.00 88.00 158 GLN A C 1
ATOM 1283 O O . GLN A 1 158 ? 11.796 2.648 -20.719 1.00 88.00 158 GLN A O 1
ATOM 1288 N N . LYS A 1 159 ? 11.055 4.613 -19.898 1.00 83.94 159 LYS A N 1
ATOM 1289 C CA . LYS A 1 159 ? 10.212 4.998 -21.032 1.00 83.94 159 LYS A CA 1
ATOM 1290 C C . LYS A 1 159 ? 10.637 6.392 -21.471 1.00 83.94 159 LYS A C 1
ATOM 1292 O O . LYS A 1 159 ? 10.620 7.313 -20.666 1.00 83.94 159 LYS A O 1
ATOM 1297 N N . GLU A 1 160 ? 11.076 6.528 -22.721 1.00 84.88 160 GLU A N 1
ATOM 1298 C CA . GLU A 1 160 ? 11.507 7.819 -23.296 1.00 84.88 160 GLU A CA 1
ATOM 1299 C C . GLU A 1 160 ? 12.603 8.531 -22.470 1.00 84.88 160 GLU A C 1
ATOM 1301 O O . GLU A 1 160 ? 12.632 9.750 -22.348 1.00 84.88 160 GLU A O 1
ATOM 1306 N N . GLY A 1 161 ? 13.519 7.755 -21.876 1.00 81.94 161 GLY A N 1
ATOM 1307 C CA . GLY A 1 161 ? 14.600 8.272 -21.025 1.00 81.94 161 GLY A CA 1
ATOM 1308 C C . GLY A 1 161 ? 14.175 8.628 -19.597 1.00 81.94 161 GLY A C 1
ATOM 1309 O O . GLY A 1 161 ? 15.019 8.998 -18.785 1.00 81.94 161 GLY A O 1
ATOM 1310 N N . ILE A 1 162 ? 12.892 8.474 -19.267 1.00 85.31 162 ILE A N 1
ATOM 1311 C CA . ILE A 1 162 ? 12.358 8.715 -17.933 1.00 85.31 162 ILE A CA 1
ATOM 1312 C C . ILE A 1 162 ? 12.279 7.382 -17.167 1.00 85.31 162 ILE A C 1
ATOM 1314 O O . ILE A 1 162 ? 11.694 6.420 -17.676 1.00 85.31 162 ILE A O 1
ATOM 1318 N N . PRO A 1 163 ? 12.853 7.299 -15.957 1.00 87.06 163 PRO A N 1
ATOM 1319 C CA . PRO A 1 163 ? 12.776 6.118 -15.097 1.00 87.06 163 PRO A CA 1
ATOM 1320 C C . PRO A 1 163 ? 11.412 5.960 -14.405 1.00 87.06 163 PRO A C 1
ATOM 1322 O O . PRO A 1 163 ? 10.835 6.921 -13.892 1.00 87.06 163 PRO A O 1
ATOM 1325 N N . TYR A 1 164 ? 10.947 4.715 -14.334 1.00 89.69 164 TYR A N 1
ATOM 1326 C CA . TYR A 1 164 ? 9.735 4.283 -13.640 1.00 89.69 164 TYR A CA 1
ATOM 1327 C C . TYR A 1 164 ? 9.999 2.982 -12.891 1.00 89.69 164 TYR A C 1
ATOM 1329 O O . TYR A 1 164 ? 10.784 2.154 -13.344 1.00 89.69 164 TYR A O 1
ATOM 1337 N N . VAL A 1 165 ? 9.280 2.752 -11.800 1.00 92.25 165 VAL A N 1
ATOM 1338 C CA . VAL A 1 165 ? 9.178 1.436 -11.176 1.00 92.25 165 VAL A CA 1
ATOM 1339 C C . VAL A 1 165 ? 7.856 0.805 -11.588 1.00 92.25 165 VAL A C 1
ATOM 1341 O O . VAL A 1 165 ? 6.772 1.288 -11.256 1.00 92.25 165 VAL A O 1
ATOM 1344 N N . ALA A 1 166 ? 7.961 -0.263 -12.369 1.00 92.06 166 ALA A N 1
ATOM 1345 C CA . ALA A 1 166 ? 6.846 -1.109 -12.738 1.00 92.06 166 ALA A CA 1
ATOM 1346 C C . ALA A 1 166 ? 6.544 -2.083 -11.592 1.00 92.06 166 ALA A C 1
ATOM 1348 O O . ALA A 1 166 ? 7.461 -2.735 -11.093 1.00 92.06 166 ALA A O 1
ATOM 1349 N N . MET A 1 167 ? 5.275 -2.176 -11.192 1.00 93.31 167 MET A N 1
ATOM 1350 C CA . MET A 1 167 ? 4.826 -3.028 -10.085 1.00 93.31 167 MET A CA 1
ATOM 1351 C C . MET A 1 167 ? 3.702 -3.969 -10.534 1.00 93.31 167 MET A C 1
ATOM 1353 O O . MET A 1 167 ? 2.863 -3.581 -11.361 1.00 93.31 167 MET A O 1
ATOM 1357 N N . TRP A 1 168 ? 3.691 -5.197 -10.009 1.00 90.62 168 TRP A N 1
ATOM 1358 C CA . TRP A 1 168 ? 2.617 -6.184 -10.188 1.00 90.62 168 TRP A CA 1
ATOM 1359 C C . TRP A 1 168 ? 2.646 -7.273 -9.114 1.00 90.62 168 TRP A C 1
ATOM 1361 O O . TRP A 1 168 ? 3.690 -7.409 -8.432 1.00 90.62 168 TRP A O 1
#

Secondary structure (DSSP, 8-state):
--SHHHHHHHHHHHHHHHHHHHHHHHHHHHHHHHHHHHHHHHHHHHHHHHHHHHHHHHHHHHHHHHHHHH--TT-EEEEEEEE-TTEEEEEES--PPTT-S-GGG-B--TTTTTEEEEEETT--EEEEE-SSEEEETTSSB-EEE-SEEEEEEEEEEEETTEEEEEE-

Radius of gyration: 29.44 Å; chains: 1; bounding box: 50×25×105 Å

Sequence (168 aa):
MSLRKYDILYKEEYAVLNQPLTLFVILIITTVILIVFGLSTQNFIRDSQLQHLEEQVHTILLETANMFEYGTNGTFVCISVDFPQSLRCLVFGFLPQNEIINPSDVLFDDNTSNSCYYILDDGTVRTFHSHVRFSNRNMTRCVVFFAGRYDISLQLCQKEGIPYVAMW

Foldseek 3Di:
DDPPVVVVVVVVVVVVVCVVVVVVVVVVVVVVVVVVVVVVVVVVVVVVLVVLQVVQVVVVLVVQVCCVPPNDAFDKDWDKHARAQQWAKKKAQDDDDPPPPDQFPAWHDPVSQQKIWTAGPVRDIDIDGGPAGEAAPVRTHIDMDGGGIDGKMWGWHDDPNHTHIHID

pLDDT: mean 81.95, std 13.45, range [44.78, 95.44]